Protein AF-A0A3D5CD56-F1 (afdb_monomer)

Sequence (47 aa):
MTHHTAAPTRTETDSLGSMEIPADAYWGIHTARALENFPISRRPISV

Solvent-accessible surface area (backbone atoms only — not comparable to full-atom values): 3317 Å² total; per-residue (Å²): 134,87,80,79,74,77,73,64,63,40,81,41,73,59,102,90,46,73,49,80,39,57,61,83,51,97,67,55,64,71,56,55,49,43,54,72,76,52,73,68,81,91,63,79,89,81,126

Secondary structure (DSSP, 8-state):
-----PPPEEEEEETTEEEEEETT-SS-HHHHHHHHH----S-----

Nearest PDB structures (foldseek):
  6n1m-assembly1_A  TM=8.266E-01  e=1.287E-02  Legionella pneumophila subsp. pneumophila str. Philadelphia 1
  7miw-assembly1_B  TM=8.612E-01  e=6.155E-02  Elizabethkingia anophelis NUHP1
  6vbe-assembly1_A  TM=8.728E-01  e=8.081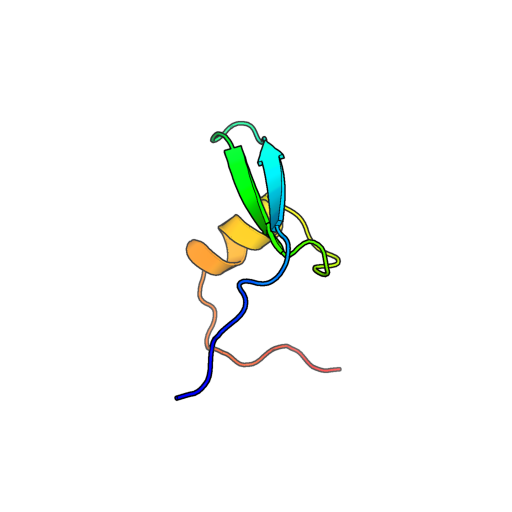E-02  Homo sapiens

Mean predicted aligned error: 8.31 Å

Structure (mmCIF, N/CA/C/O backbone):
data_AF-A0A3D5CD56-F1
#
_entry.id   AF-A0A3D5CD56-F1
#
loop_
_atom_site.group_PDB
_atom_site.id
_atom_site.type_symbol
_atom_site.label_atom_id
_atom_site.label_alt_id
_atom_site.label_comp_id
_atom_site.label_asym_id
_atom_site.label_entity_id
_atom_site.label_seq_id
_atom_site.pdbx_PDB_ins_code
_atom_site.Cartn_x
_atom_site.Cartn_y
_atom_site.Cartn_z
_atom_site.occupancy
_atom_site.B_iso_or_equiv
_atom_site.auth_seq_id
_atom_site.auth_comp_id
_atom_site.auth_asym_id
_atom_site.auth_atom_id
_atom_site.pdbx_PDB_model_num
ATOM 1 N N . MET A 1 1 ? -23.219 13.848 -11.646 1.00 45.28 1 MET A N 1
ATOM 2 C CA . MET A 1 1 ? -22.046 14.121 -10.790 1.00 45.28 1 MET A CA 1
ATOM 3 C C . MET A 1 1 ? -21.809 12.871 -9.961 1.00 45.28 1 MET A C 1
ATOM 5 O O . MET A 1 1 ? -22.553 12.625 -9.024 1.00 45.28 1 MET A O 1
ATOM 9 N N . THR A 1 2 ? -20.907 11.989 -10.388 1.00 55.06 2 THR A N 1
ATOM 10 C CA . THR A 1 2 ? -20.625 10.738 -9.668 1.00 55.06 2 THR A CA 1
ATOM 11 C C . THR A 1 2 ? -19.713 11.047 -8.486 1.00 55.06 2 THR A C 1
ATOM 13 O O . THR A 1 2 ? -18.566 11.439 -8.682 1.00 55.06 2 THR A O 1
ATOM 16 N N . HIS A 1 3 ? -20.231 10.907 -7.269 1.00 53.97 3 HIS A N 1
ATOM 17 C CA . HIS A 1 3 ? -19.440 10.989 -6.047 1.00 53.97 3 HIS A CA 1
ATOM 18 C C . HIS A 1 3 ? -18.581 9.718 -5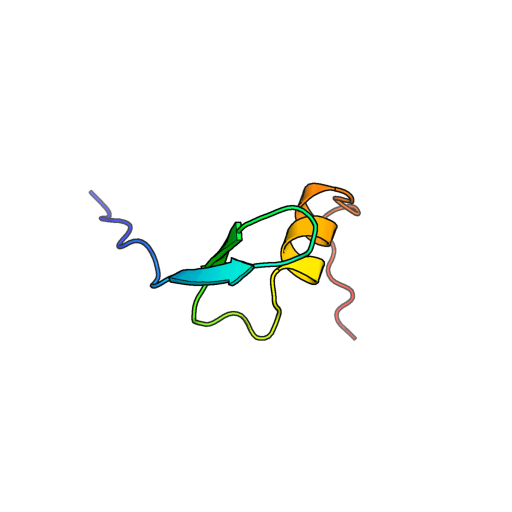.957 1.00 53.97 3 HIS A C 1
ATOM 20 O O . HIS A 1 3 ? -19.117 8.625 -5.792 1.00 53.97 3 HIS A O 1
ATOM 26 N N . HIS A 1 4 ? -17.261 9.838 -6.121 1.00 57.16 4 HIS A N 1
ATOM 27 C CA . HIS A 1 4 ? -16.329 8.759 -5.793 1.00 57.16 4 HIS A CA 1
ATOM 28 C C . HIS A 1 4 ? -16.184 8.737 -4.270 1.00 57.16 4 HIS A C 1
ATOM 30 O O . HIS A 1 4 ? -15.393 9.491 -3.707 1.00 57.16 4 HIS A O 1
ATOM 36 N N . THR A 1 5 ? -17.011 7.944 -3.588 1.00 61.84 5 THR A N 1
ATOM 37 C CA . THR A 1 5 ? -16.783 7.620 -2.177 1.00 61.84 5 THR A CA 1
ATOM 38 C C . THR A 1 5 ? -15.439 6.909 -2.109 1.00 61.84 5 THR A C 1
ATOM 40 O O . THR A 1 5 ? -15.317 5.804 -2.636 1.00 61.84 5 THR A O 1
ATOM 43 N N . ALA A 1 6 ? -14.422 7.567 -1.547 1.00 66.56 6 ALA A N 1
ATOM 44 C CA . ALA A 1 6 ? -13.111 6.964 -1.357 1.00 66.56 6 ALA A CA 1
ATOM 45 C C . ALA A 1 6 ? -13.294 5.624 -0.630 1.00 66.56 6 ALA A C 1
ATOM 47 O O . ALA A 1 6 ? -13.940 5.572 0.420 1.00 66.56 6 ALA A O 1
ATOM 48 N N . ALA A 1 7 ? -12.806 4.539 -1.235 1.00 79.94 7 ALA A N 1
ATOM 49 C CA . ALA A 1 7 ? -12.866 3.220 -0.624 1.00 79.94 7 ALA A CA 1
ATOM 50 C C . ALA A 1 7 ? -12.161 3.265 0.744 1.00 79.94 7 ALA A C 1
ATOM 52 O O . ALA A 1 7 ? -11.170 3.986 0.885 1.00 79.94 7 ALA A O 1
ATOM 53 N N . PRO A 1 8 ? -12.659 2.535 1.758 1.00 92.25 8 PRO A N 1
ATOM 54 C CA . PRO A 1 8 ? -12.016 2.502 3.064 1.00 92.25 8 PRO A CA 1
ATOM 55 C C . PRO A 1 8 ? -10.556 2.059 2.922 1.00 92.25 8 PRO A C 1
ATOM 57 O O . PRO A 1 8 ? -10.258 1.106 2.201 1.00 92.25 8 PRO A O 1
ATOM 60 N N . THR A 1 9 ? -9.654 2.746 3.618 1.00 95.31 9 THR A N 1
ATOM 61 C CA . THR A 1 9 ? -8.222 2.441 3.662 1.00 95.31 9 THR A CA 1
AT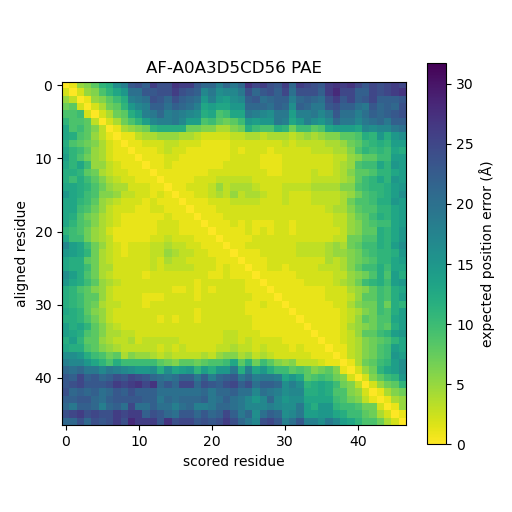OM 62 C C . THR A 1 9 ? -7.820 1.959 5.053 1.00 95.31 9 THR A C 1
ATOM 64 O O . THR A 1 9 ? -8.490 2.216 6.056 1.00 95.31 9 THR A O 1
ATOM 67 N N . ARG A 1 10 ? -6.708 1.230 5.117 1.00 95.94 10 ARG A N 1
ATOM 68 C CA . ARG A 1 10 ? -6.016 0.843 6.347 1.00 95.94 10 ARG A CA 1
ATOM 69 C C . ARG A 1 10 ? -4.561 1.282 6.252 1.00 95.94 10 ARG A C 1
ATOM 71 O O . ARG A 1 10 ? -3.931 1.116 5.211 1.00 95.94 10 ARG A O 1
ATOM 78 N N . THR A 1 11 ? -4.021 1.833 7.331 1.00 96.88 11 THR A N 1
ATOM 79 C CA . THR A 1 11 ? -2.614 2.239 7.379 1.00 96.88 11 THR A CA 1
ATOM 80 C C . THR A 1 11 ? -1.735 1.047 7.742 1.00 96.88 11 THR A C 1
ATOM 82 O O . THR A 1 11 ? -1.944 0.403 8.769 1.00 96.88 11 THR A O 1
ATOM 85 N N . GLU A 1 12 ? -0.736 0.769 6.912 1.00 97.25 12 GLU A N 1
ATOM 86 C CA . GLU A 1 12 ? 0.350 -0.165 7.212 1.00 97.25 12 GLU A CA 1
ATOM 87 C C . GLU A 1 12 ? 1.672 0.579 7.387 1.00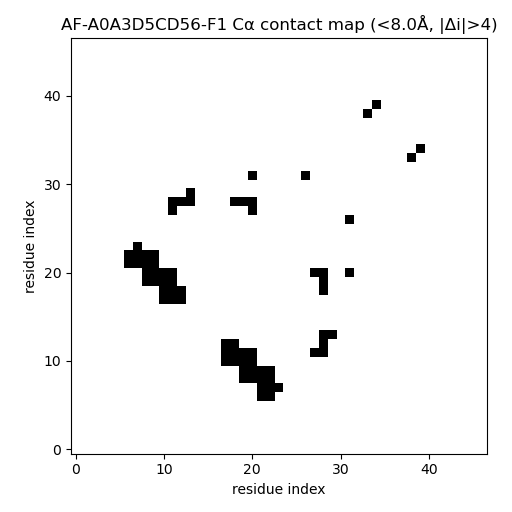 97.25 12 GLU A C 1
ATOM 89 O O . GLU A 1 12 ? 1.838 1.667 6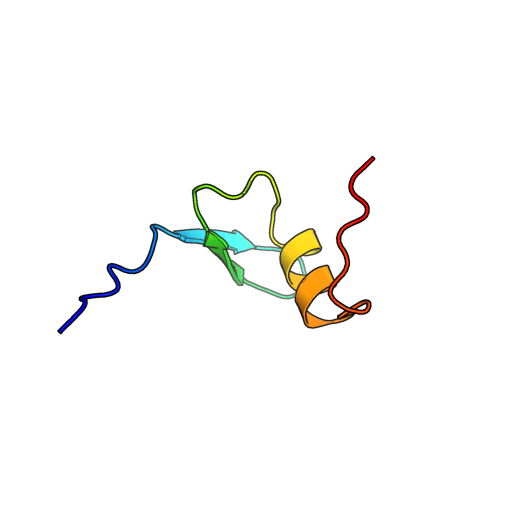.841 1.00 97.25 12 GLU A O 1
ATOM 94 N N . THR A 1 13 ? 2.620 -0.025 8.109 1.00 97.44 13 THR A N 1
ATOM 95 C CA . THR A 1 13 ? 3.969 0.518 8.311 1.00 97.44 13 THR A CA 1
ATOM 96 C C . THR A 1 13 ? 5.019 -0.545 8.006 1.00 97.44 13 THR A C 1
ATOM 98 O O . THR A 1 13 ? 4.945 -1.654 8.533 1.00 97.44 13 THR A O 1
ATOM 101 N N . ASP A 1 14 ? 6.014 -0.183 7.201 1.00 94.50 14 ASP A N 1
ATOM 102 C CA . ASP A 1 14 ? 7.235 -0.950 6.952 1.00 94.50 14 ASP A CA 1
ATOM 103 C C . ASP A 1 14 ? 8.484 -0.140 7.351 1.00 94.50 14 ASP A C 1
ATOM 105 O O . ASP A 1 14 ? 8.393 0.942 7.933 1.00 94.50 14 ASP A O 1
ATOM 109 N N . SER A 1 15 ? 9.681 -0.651 7.047 1.00 95.69 15 SER A N 1
ATOM 110 C CA . SER A 1 15 ? 10.945 0.048 7.332 1.00 95.69 15 SER A CA 1
ATOM 111 C C . SER A 1 15 ? 11.126 1.363 6.559 1.00 95.69 15 SER A C 1
ATOM 113 O O . SER A 1 15 ? 12.026 2.132 6.887 1.00 95.69 15 SER A O 1
ATOM 115 N N . LEU A 1 16 ? 10.305 1.621 5.538 1.00 94.00 16 LEU A N 1
ATOM 116 C CA . LEU A 1 16 ? 10.337 2.829 4.712 1.00 94.00 16 LEU A CA 1
ATOM 117 C C . LEU A 1 16 ? 9.260 3.848 5.131 1.00 94.00 16 LEU A C 1
ATOM 119 O O . LEU A 1 16 ? 9.203 4.938 4.561 1.00 94.00 16 LEU A O 1
ATOM 123 N N . GLY A 1 17 ? 8.410 3.516 6.108 1.00 95.94 17 GLY A N 1
ATOM 124 C CA . GLY A 1 17 ? 7.383 4.398 6.664 1.00 95.94 17 GLY A CA 1
ATOM 125 C C . GLY A 1 17 ? 5.976 3.813 6.571 1.00 95.94 17 GLY A C 1
ATOM 126 O O . GLY A 1 17 ? 5.797 2.609 6.407 1.00 95.94 17 GLY A O 1
ATOM 127 N N . SER A 1 18 ? 4.970 4.679 6.690 1.00 96.94 18 SER A N 1
ATOM 128 C CA . SER A 1 18 ? 3.557 4.287 6.667 1.00 96.94 18 SER A CA 1
ATOM 129 C C . SER A 1 18 ? 2.883 4.604 5.333 1.00 96.94 18 SER A C 1
ATOM 131 O O . SER A 1 18 ? 3.226 5.591 4.682 1.00 96.94 18 SER A O 1
ATOM 133 N N . MET A 1 19 ? 1.910 3.784 4.936 1.00 95.31 19 MET A N 1
ATOM 134 C CA . MET A 1 19 ? 1.153 3.928 3.688 1.00 95.31 19 MET A CA 1
ATOM 135 C C . MET A 1 19 ? -0.307 3.504 3.874 1.00 95.31 19 MET A C 1
ATOM 137 O O . MET A 1 19 ? -0.606 2.593 4.647 1.00 95.31 19 MET A O 1
ATOM 141 N N . GLU A 1 20 ? -1.216 4.160 3.152 1.00 96.12 20 GLU A N 1
ATOM 142 C CA . GLU A 1 20 ? -2.625 3.772 3.082 1.00 96.12 20 GLU A CA 1
ATOM 143 C C . GLU A 1 20 ? -2.842 2.689 2.026 1.00 96.12 20 GLU A C 1
ATOM 145 O O . GLU A 1 20 ? -2.544 2.876 0.848 1.00 96.12 20 GLU A O 1
ATOM 150 N N . ILE A 1 21 ? -3.389 1.557 2.454 1.00 94.50 21 ILE A 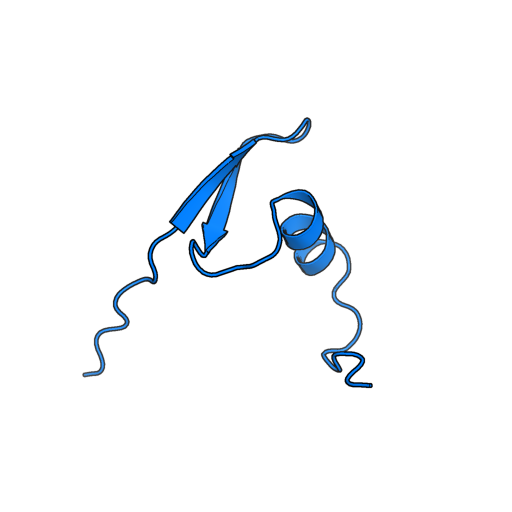N 1
ATOM 151 C CA . ILE A 1 21 ? -3.711 0.410 1.607 1.00 94.50 21 ILE A CA 1
ATOM 152 C C . ILE A 1 21 ? -5.233 0.269 1.547 1.00 94.50 21 ILE A C 1
ATOM 154 O O . ILE A 1 21 ? -5.876 0.412 2.590 1.00 94.50 21 ILE A O 1
ATOM 158 N N . PRO A 1 22 ? -5.845 -0.019 0.383 1.00 94.44 22 PRO A N 1
ATOM 159 C CA . PRO A 1 22 ? -7.273 -0.313 0.319 1.00 94.44 22 PRO A CA 1
ATOM 160 C C . PRO A 1 22 ? -7.645 -1.432 1.298 1.00 94.44 22 PRO A C 1
ATOM 162 O O . PRO A 1 22 ? -6.961 -2.455 1.387 1.00 94.44 22 PRO A O 1
ATOM 165 N N . ALA A 1 23 ? -8.710 -1.235 2.071 1.00 94.00 23 ALA A N 1
ATOM 166 C CA . ALA A 1 23 ? -9.109 -2.182 3.110 1.00 94.00 23 ALA A CA 1
ATOM 167 C C . ALA A 1 23 ? -9.593 -3.525 2.536 1.00 94.00 23 ALA A C 1
ATOM 169 O O . ALA A 1 23 ? -9.582 -4.530 3.243 1.00 94.00 23 ALA A O 1
ATOM 170 N N . ASP A 1 24 ? -9.994 -3.544 1.266 1.00 93.12 24 ASP A N 1
ATOM 171 C CA . ASP A 1 24 ? -10.414 -4.720 0.505 1.00 93.12 24 ASP A CA 1
ATOM 172 C C . ASP A 1 24 ? -9.261 -5.417 -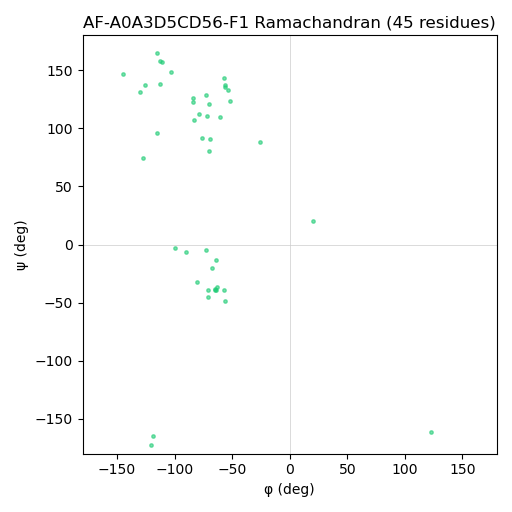0.241 1.00 93.12 24 ASP A C 1
ATOM 174 O O . ASP A 1 24 ? -9.453 -6.496 -0.806 1.00 93.12 24 ASP A O 1
ATOM 178 N N . ALA A 1 25 ? -8.052 -4.847 -0.237 1.00 91.12 25 ALA A N 1
ATOM 179 C CA . ALA A 1 25 ? -6.895 -5.470 -0.860 1.00 91.12 25 ALA A CA 1
ATOM 180 C C . ALA A 1 25 ? -6.402 -6.676 -0.043 1.00 91.12 25 ALA A C 1
ATOM 182 O O . ALA A 1 25 ? -6.088 -6.571 1.143 1.00 91.12 25 ALA A O 1
ATOM 183 N N . TYR A 1 26 ? -6.229 -7.815 -0.720 1.00 93.31 26 TYR A N 1
ATOM 184 C CA . TYR A 1 26 ? -5.607 -9.022 -0.153 1.00 93.31 26 TYR A CA 1
ATOM 185 C C . TYR A 1 26 ? -4.082 -8.911 0.029 1.00 93.31 26 TYR A C 1
ATOM 187 O O . TYR A 1 26 ? -3.448 -9.834 0.534 1.00 93.31 26 TYR A O 1
ATOM 195 N N . TRP A 1 27 ? -3.481 -7.808 -0.412 1.00 93.50 27 TRP A N 1
ATOM 196 C CA . TRP A 1 27 ? -2.049 -7.532 -0.339 1.00 93.50 27 TRP A CA 1
ATOM 197 C C . TRP A 1 27 ? -1.763 -6.331 0.577 1.00 93.50 27 TRP A C 1
ATOM 199 O O . TRP A 1 27 ? -2.672 -5.581 0.935 1.00 93.50 27 TRP A O 1
ATOM 209 N N . GLY A 1 28 ? -0.499 -6.171 0.984 1.00 95.44 28 GLY A N 1
ATOM 210 C CA . GLY A 1 28 ? -0.064 -5.136 1.932 1.00 95.44 28 GLY A CA 1
ATOM 211 C C . GLY A 1 28 ? 0.963 -4.147 1.378 1.00 95.44 28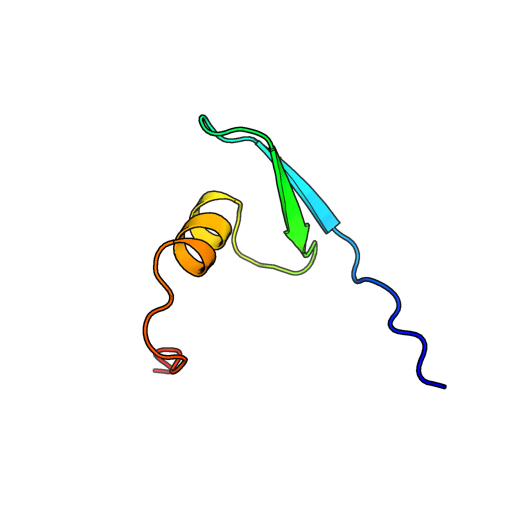 GLY A C 1
ATOM 212 O O . GLY A 1 28 ? 1.190 -4.079 0.165 1.00 95.44 28 GLY A O 1
ATOM 213 N N . ILE A 1 29 ? 1.616 -3.400 2.272 1.00 97.06 29 ILE A N 1
ATOM 214 C CA . ILE A 1 29 ? 2.496 -2.265 1.937 1.00 97.06 29 ILE A CA 1
ATOM 215 C C . ILE A 1 29 ? 3.653 -2.631 1.003 1.00 97.06 29 ILE A C 1
ATOM 217 O O . ILE A 1 29 ? 3.943 -1.893 0.064 1.00 97.06 29 ILE A O 1
ATOM 221 N N . HIS A 1 30 ? 4.274 -3.800 1.175 1.00 95.44 30 HIS A N 1
ATOM 222 C CA . HIS A 1 30 ? 5.375 -4.219 0.303 1.00 95.44 30 HIS A CA 1
ATOM 223 C C . HIS A 1 30 ? 4.923 -4.430 -1.151 1.00 95.44 30 HIS A C 1
ATOM 225 O O . HIS A 1 30 ? 5.641 -4.065 -2.081 1.00 95.44 30 HIS A O 1
ATOM 231 N N . THR A 1 31 ? 3.724 -4.982 -1.364 1.00 93.06 31 THR A N 1
ATOM 232 C CA . THR A 1 31 ? 3.150 -5.147 -2.708 1.00 93.06 31 THR A CA 1
ATOM 233 C C . THR A 1 31 ? 2.741 -3.801 -3.291 1.00 93.06 31 THR A C 1
ATOM 235 O O . THR A 1 31 ? 3.001 -3.555 -4.465 1.00 93.06 31 THR A O 1
ATOM 238 N N . ALA A 1 32 ? 2.177 -2.910 -2.473 1.00 93.06 32 ALA A N 1
ATOM 239 C CA . ALA A 1 32 ? 1.851 -1.546 -2.881 1.00 93.06 32 ALA A CA 1
ATOM 240 C C . ALA A 1 32 ? 3.091 -0.812 -3.412 1.00 93.06 32 ALA A C 1
ATOM 242 O O . ALA A 1 32 ? 3.092 -0.309 -4.534 1.00 93.06 32 ALA A O 1
ATOM 243 N N . ARG A 1 33 ? 4.200 -0.875 -2.665 1.00 94.06 33 ARG A N 1
ATOM 244 C CA . ARG A 1 33 ? 5.484 -0.316 -3.103 1.00 94.06 33 ARG A CA 1
ATOM 245 C C . ARG A 1 33 ? 6.027 -0.992 -4.353 1.00 94.06 33 ARG A C 1
ATOM 247 O O . ARG A 1 33 ? 6.630 -0.323 -5.181 1.00 94.06 33 ARG A O 1
ATOM 254 N N . ALA A 1 34 ? 5.841 -2.302 -4.513 1.00 92.06 34 ALA A N 1
ATOM 255 C CA . ALA A 1 34 ? 6.258 -2.985 -5.733 1.00 92.06 34 ALA A CA 1
ATOM 256 C C . ALA A 1 34 ? 5.477 -2.482 -6.960 1.00 92.06 34 ALA A C 1
ATOM 258 O O . ALA A 1 34 ? 6.079 -2.292 -8.013 1.00 92.06 34 ALA A O 1
ATOM 259 N N . LEU A 1 35 ? 4.174 -2.214 -6.817 1.00 87.50 35 LEU A N 1
ATOM 260 C CA . LEU A 1 35 ? 3.344 -1.638 -7.880 1.00 87.50 35 LEU A CA 1
ATOM 261 C C . LEU A 1 35 ? 3.776 -0.208 -8.246 1.00 87.50 35 LEU A C 1
ATOM 263 O O . LEU A 1 35 ? 3.788 0.130 -9.429 1.00 87.50 35 LEU A O 1
ATOM 267 N N . GLU A 1 36 ? 4.152 0.610 -7.257 1.00 88.19 36 GLU A N 1
ATOM 268 C CA . GLU A 1 36 ? 4.660 1.975 -7.473 1.00 88.19 36 GLU A CA 1
ATOM 269 C C . GLU A 1 36 ? 6.068 1.991 -8.092 1.00 88.19 36 GLU A C 1
ATOM 271 O O . GLU A 1 36 ? 6.322 2.729 -9.044 1.00 88.19 36 GLU A O 1
ATOM 276 N N . ASN A 1 37 ? 6.982 1.163 -7.576 1.00 88.88 37 ASN A N 1
ATOM 277 C CA . ASN A 1 37 ? 8.392 1.150 -7.979 1.00 88.88 37 ASN A CA 1
ATOM 278 C C . ASN A 1 37 ? 8.642 0.385 -9.284 1.00 88.88 37 ASN A C 1
ATOM 280 O O . ASN A 1 37 ? 9.561 0.720 -10.032 1.00 88.88 37 ASN A O 1
ATOM 284 N N . PHE A 1 38 ? 7.852 -0.656 -9.554 1.00 85.62 38 PHE A N 1
ATOM 285 C CA . PHE A 1 38 ? 8.016 -1.538 -10.707 1.00 85.62 38 PHE A CA 1
ATOM 286 C C . PHE A 1 38 ? 6.704 -1.652 -11.487 1.00 85.62 38 PHE A C 1
ATOM 288 O O . PHE A 1 38 ? 6.043 -2.694 -11.452 1.00 85.62 38 PHE A O 1
ATOM 295 N N . PRO A 1 39 ? 6.316 -0.615 -12.245 1.00 76.81 39 PRO A N 1
ATOM 296 C CA . PRO A 1 39 ? 5.168 -0.699 -13.133 1.00 76.81 39 PRO A CA 1
ATOM 297 C C . PRO A 1 39 ? 5.490 -1.626 -14.319 1.00 76.81 39 PRO A C 1
ATOM 299 O O . PRO A 1 39 ? 5.820 -1.178 -15.418 1.00 76.81 39 PRO A O 1
ATOM 302 N N . ILE A 1 40 ? 5.403 -2.944 -14.115 1.00 67.94 40 ILE A N 1
ATOM 303 C CA . ILE A 1 40 ? 5.515 -3.931 -15.192 1.00 67.94 40 ILE A CA 1
ATOM 304 C C . ILE A 1 40 ? 4.250 -3.797 -16.047 1.00 67.94 40 ILE A C 1
ATOM 306 O O . ILE A 1 40 ? 3.134 -3.909 -15.546 1.00 67.94 40 ILE A O 1
ATOM 310 N N . SER A 1 41 ? 4.428 -3.497 -17.333 1.00 61.09 41 SER A N 1
ATOM 311 C CA . SER A 1 41 ? 3.406 -3.252 -18.361 1.00 61.09 41 SER A CA 1
ATOM 312 C C . SER A 1 41 ? 2.041 -3.929 -18.121 1.00 61.09 41 SER A C 1
ATOM 314 O O . SER A 1 41 ? 1.851 -5.034 -18.608 1.00 61.09 41 SER A O 1
ATOM 316 N N . ARG A 1 42 ? 1.123 -3.263 -17.391 1.00 60.22 42 ARG A N 1
ATOM 317 C CA . ARG A 1 42 ? -0.358 -3.394 -17.223 1.00 60.22 42 ARG A CA 1
ATOM 318 C C . ARG A 1 42 ? -1.092 -4.708 -17.591 1.00 60.22 42 ARG A C 1
ATOM 320 O O . ARG A 1 42 ? -2.301 -4.688 -17.806 1.00 60.22 42 ARG A O 1
ATOM 327 N N . ARG A 1 43 ? -0.420 -5.848 -17.672 1.00 62.00 43 ARG A N 1
ATOM 328 C CA . ARG A 1 43 ? -0.989 -7.159 -17.978 1.00 62.00 43 ARG A CA 1
ATOM 329 C C . ARG A 1 43 ? -0.784 -8.007 -16.733 1.00 62.00 43 ARG A C 1
ATOM 331 O O . ARG A 1 43 ? 0.317 -8.522 -16.547 1.00 62.00 43 ARG A O 1
ATOM 338 N N . PRO A 1 44 ? -1.794 -8.108 -15.852 1.00 61.91 44 PRO A N 1
ATOM 339 C CA . PRO A 1 44 ?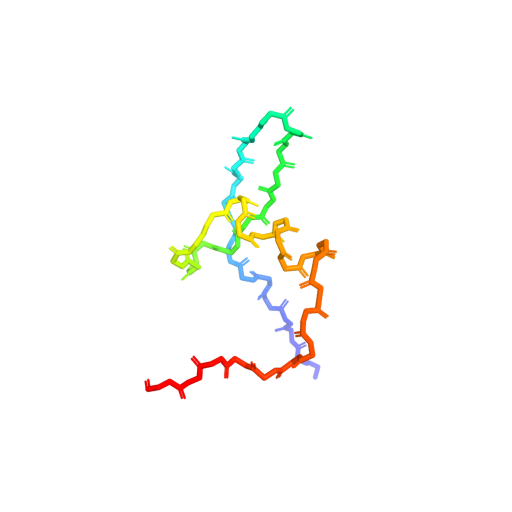 -1.738 -9.101 -14.794 1.00 61.91 44 PRO A CA 1
ATOM 340 C C . PRO A 1 44 ? -1.539 -10.475 -15.440 1.00 61.91 44 PRO A C 1
ATOM 342 O O . PRO A 1 44 ? -2.146 -10.776 -16.472 1.00 61.91 44 PRO A O 1
ATOM 345 N N . ILE A 1 45 ? -0.666 -11.294 -14.854 1.00 63.44 45 ILE A N 1
ATOM 346 C CA . ILE A 1 45 ? -0.579 -12.711 -15.204 1.00 63.44 45 ILE A CA 1
ATOM 347 C C . ILE A 1 45 ? -1.871 -13.340 -14.677 1.00 63.44 45 ILE A C 1
ATOM 349 O O . ILE A 1 45 ? -1.966 -13.699 -13.509 1.00 63.44 45 ILE A O 1
ATOM 353 N N . SER A 1 46 ? -2.896 -13.373 -15.525 1.00 59.69 46 SER A N 1
ATOM 354 C CA . SER A 1 46 ? -4.070 -14.212 -15.324 1.00 59.69 46 SER A CA 1
ATOM 355 C C . SER A 1 46 ? -3.696 -15.591 -15.849 1.00 59.69 46 SER A C 1
ATOM 357 O O . SER A 1 46 ? -3.551 -15.759 -17.062 1.00 59.69 46 SER A O 1
ATOM 359 N N . VAL A 1 47 ? -3.483 -16.542 -14.944 1.00 58.28 47 VAL A N 1
ATOM 360 C CA . VAL A 1 47 ? -3.531 -17.975 -15.258 1.00 58.28 47 VAL A CA 1
ATOM 361 C C . VAL A 1 47 ? -4.826 -18.542 -14.708 1.00 58.28 47 VAL A C 1
ATOM 363 O O . VAL A 1 47 ? -5.224 -18.096 -13.608 1.00 58.28 47 VAL A O 1
#

pLDDT: mean 82.96, std 15.98, range [45.28, 97.44]

Radius of gyration: 13.16 Å; Cα contacts (8 Å, |Δi|>4): 36; chains: 1; bounding box: 33×32×27 Å

Foldseek 3Di:
DDDPPPADWDWDADPVGIDTDRPPDPDDDVVVVCCVVPVDPPDPPDD